Protein AF-A0A966D6R0-F1 (afdb_monomer)

Radius of gyration: 15.56 Å; Cα contacts (8 Å, |Δi|>4): 217; chains: 1; bounding box: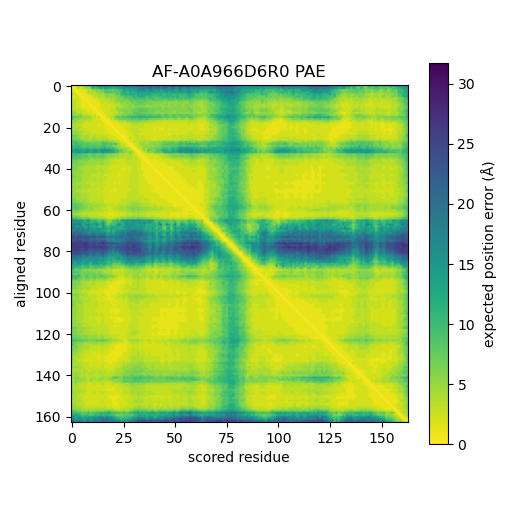 38×36×37 Å

Solvent-accessible surface area (backbone atoms only — not comparable to full-atom values): 9420 Å² total; per-residue (Å²): 134,55,74,64,63,50,51,50,38,45,63,58,22,61,80,71,24,60,28,27,38,42,39,42,32,46,58,67,46,92,78,53,81,62,89,54,51,57,60,52,53,49,51,44,53,55,52,37,48,52,55,49,50,52,48,24,66,76,66,78,42,80,31,71,56,76,96,35,52,72,71,94,64,84,88,74,65,87,76,61,82,85,51,64,70,42,40,40,59,45,76,59,83,62,32,38,31,47,56,27,36,46,86,54,66,58,70,69,58,50,52,52,47,48,53,50,39,31,60,76,70,70,54,86,76,54,68,46,76,43,71,50,35,24,60,34,70,48,72,90,48,41,88,84,37,38,20,44,71,58,44,53,55,51,51,62,49,54,58,75,68,74,114

Nearest PDB structures (foldseek):
  3uvj-assembly2_C  TM=4.196E-01  e=3.240E-02  Homo sapiens
  8ohy-assembly1_A-2  TM=4.507E-01  e=7.527E-02  Dictyostelium discoideum AX4
  6r4p-assembly1_A  TM=4.396E-01  e=1.991E-01  Bos taurus
  6lqu-assembly1_RF  TM=3.993E-01  e=3.808E-01  Saccharomyces cerevisiae S288C
  6vmi-assembly1_AH  TM=3.299E-01  e=4.476E+00  Homo sapiens

Secondary structure (DSSP, 8-state):
--HHHHHHHHHHHHHH-SEEEEEEEETTGGG---TTHHHHHHHHHHHHHHHHHHHHHHHT---B-TTSEE-S-GGG----TTSGGGEESEEETTEEEEEEETTSS-HHHHHHHHHHHHHHTT----EEEEEEEE-BS-GGGTTTS-BHHHHHHHHHHHHHT--

Sequence (163 aa):
MSYYEYNDLFLKCQKNGRYKMYTFDVVDSQNNTDPLITKKLCSIMTSLRQKIQEVEIRTDKKILCDELIYYDDLSKTTIVSNIFEKLDPIILGDAVSFTVYSGSISDELIDLLFEQTKIELNIEYSFHKESGCYETNEWVEGQTKYFRGYCFQYLTNKHKKKK

Mean predicted aligned error: 6.25 Å

Foldseek 3Di:
DDPVLLVVLQVVQQVPFFKKKKKWFFPPLVPDPPPCLLVLLLQLQVQLVVVVVVVCVVVVFFWFDPQADEDNDPPDDPDDPVNQLRYPFRDDRRMTMGMTGPPRDDPVVSVVSSVVSCVVSVPPTDIDMDMGGWHDSDPVCVSPTPHDVSRRVVRVVVVVPVD

Structure (mmCIF, N/CA/C/O backbone):
data_AF-A0A966D6R0-F1
#
_entry.id   AF-A0A966D6R0-F1
#
loop_
_atom_site.group_PDB
_atom_site.id
_atom_site.type_symbol
_atom_site.label_atom_id
_atom_site.label_alt_id
_atom_site.label_comp_id
_atom_site.label_asym_id
_atom_site.label_entity_id
_atom_site.label_seq_id
_atom_site.pdbx_PDB_ins_code
_atom_site.Cartn_x
_atom_site.Cartn_y
_atom_site.Cartn_z
_atom_site.occupancy
_atom_site.B_iso_or_equiv
_atom_site.auth_seq_id
_atom_site.auth_comp_id
_atom_site.auth_asym_id
_atom_site.auth_atom_id
_atom_site.pdbx_PDB_model_num
ATOM 1 N N . MET A 1 1 ? -17.314 -18.892 -1.290 1.00 63.69 1 MET A N 1
ATOM 2 C CA . MET A 1 1 ? -17.909 -17.561 -1.492 1.00 63.69 1 MET A CA 1
ATOM 3 C C . MET A 1 1 ? -17.922 -17.273 -2.979 1.00 63.69 1 MET A C 1
ATOM 5 O O . MET A 1 1 ? -16.922 -17.517 -3.645 1.00 63.69 1 MET A O 1
ATOM 9 N N . SER A 1 2 ? -19.063 -16.857 -3.505 1.00 75.06 2 SER A N 1
ATOM 10 C CA . SER A 1 2 ? -19.237 -16.462 -4.899 1.00 75.06 2 SER A CA 1
ATOM 11 C C . SER A 1 2 ? -18.658 -15.067 -5.160 1.00 75.06 2 SER A C 1
ATOM 13 O O . SER A 1 2 ? -18.446 -14.278 -4.240 1.00 75.06 2 SER A O 1
ATOM 15 N N . TYR A 1 3 ? -18.441 -14.739 -6.435 1.00 72.94 3 TYR A N 1
ATOM 16 C CA . TYR A 1 3 ? -17.999 -13.405 -6.854 1.00 72.94 3 TYR A CA 1
ATOM 17 C C . TYR A 1 3 ? -18.950 -12.282 -6.392 1.00 72.94 3 TYR A C 1
ATOM 19 O O . TYR A 1 3 ? -18.498 -11.195 -6.042 1.00 72.94 3 TYR A O 1
ATOM 27 N N . TYR A 1 4 ? -20.260 -12.548 -6.355 1.00 76.75 4 TYR A N 1
ATOM 28 C CA . TYR A 1 4 ? -21.273 -11.568 -5.951 1.00 76.75 4 TYR A CA 1
ATOM 29 C C . TYR A 1 4 ? -21.224 -11.261 -4.455 1.00 76.75 4 TYR A C 1
ATOM 31 O O . TYR A 1 4 ? -21.156 -10.096 -4.078 1.00 76.75 4 TYR A O 1
ATOM 39 N N . GLU A 1 5 ? -21.167 -12.298 -3.615 1.00 77.12 5 GLU A N 1
ATOM 40 C CA . GLU A 1 5 ? -21.017 -12.149 -2.158 1.00 77.12 5 GLU A CA 1
ATOM 41 C C . GLU A 1 5 ? -19.760 -11.343 -1.811 1.00 77.12 5 GLU A C 1
ATOM 43 O O . GLU A 1 5 ? -19.756 -10.505 -0.912 1.00 77.12 5 GLU A O 1
ATOM 48 N N . TYR A 1 6 ? -18.702 -11.556 -2.586 1.00 78.81 6 TYR A N 1
ATOM 49 C CA . TYR A 1 6 ? -17.438 -10.871 -2.426 1.00 78.81 6 TYR A CA 1
ATOM 50 C C . TYR A 1 6 ? -17.498 -9.381 -2.810 1.00 78.81 6 TYR A C 1
ATOM 52 O O . TYR A 1 6 ? -17.012 -8.514 -2.080 1.00 78.81 6 TYR A O 1
ATOM 60 N N . ASN A 1 7 ? -18.129 -9.066 -3.944 1.00 82.38 7 ASN A N 1
ATOM 61 C CA . ASN A 1 7 ? -18.340 -7.686 -4.373 1.00 82.38 7 ASN A CA 1
ATOM 62 C C . ASN A 1 7 ? -19.252 -6.920 -3.399 1.00 82.38 7 ASN A C 1
ATOM 64 O O . ASN A 1 7 ? -19.014 -5.746 -3.123 1.00 82.38 7 ASN A O 1
ATOM 68 N N . ASP A 1 8 ? -20.253 -7.587 -2.824 1.00 86.19 8 ASP A N 1
ATOM 69 C CA . ASP A 1 8 ? -21.112 -6.997 -1.799 1.00 86.19 8 ASP A CA 1
ATOM 70 C C . ASP A 1 8 ? -20.332 -6.649 -0.527 1.00 86.19 8 ASP A C 1
ATOM 72 O O . ASP A 1 8 ? -20.527 -5.564 0.029 1.00 86.19 8 ASP A O 1
ATOM 76 N N . LEU A 1 9 ? -19.430 -7.529 -0.076 1.00 87.12 9 LEU A N 1
ATOM 77 C CA . LEU A 1 9 ? -18.528 -7.232 1.042 1.00 87.12 9 LEU A CA 1
ATOM 78 C C . LEU A 1 9 ? -17.632 -6.030 0.724 1.00 87.12 9 LEU A C 1
ATOM 80 O O . LEU A 1 9 ? -17.533 -5.120 1.546 1.00 87.12 9 LEU A O 1
ATOM 84 N N . PHE A 1 10 ? -17.054 -5.971 -0.481 1.00 88.75 10 PHE A N 1
ATOM 85 C CA . PHE A 1 10 ? -16.256 -4.823 -0.918 1.00 88.75 10 PHE A CA 1
ATOM 86 C C . PHE A 1 10 ? -17.059 -3.516 -0.857 1.00 88.75 10 PHE A C 1
ATOM 88 O O . PHE A 1 10 ? -16.622 -2.558 -0.214 1.00 88.75 10 PHE A O 1
ATOM 95 N N . LEU A 1 11 ? -18.241 -3.476 -1.487 1.00 89.56 11 LEU A N 1
ATOM 96 C CA . LEU A 1 11 ? -19.093 -2.284 -1.566 1.00 89.56 11 LEU A CA 1
ATOM 97 C C . LEU A 1 11 ? -19.565 -1.810 -0.187 1.00 89.56 11 LEU A C 1
ATOM 99 O O . LEU A 1 11 ? -19.579 -0.607 0.078 1.00 89.56 11 LEU A O 1
ATOM 103 N N . LYS A 1 12 ? -19.929 -2.741 0.703 1.00 89.38 12 LYS A N 1
ATOM 104 C CA . LYS A 1 12 ? -20.289 -2.425 2.095 1.00 89.38 12 LYS A CA 1
ATOM 105 C C . LYS A 1 12 ? -19.093 -1.856 2.852 1.00 89.38 12 LYS A C 1
ATOM 107 O O . LYS A 1 12 ? -19.223 -0.839 3.535 1.00 89.38 12 LYS A O 1
ATOM 112 N N . CYS A 1 13 ? -17.928 -2.474 2.680 1.00 92.50 13 CYS A N 1
ATOM 113 C CA . CYS A 1 13 ? -16.709 -2.078 3.362 1.00 92.50 13 CYS A CA 1
ATOM 114 C C . CYS A 1 13 ? -16.231 -0.672 2.966 1.00 92.50 13 CYS A C 1
ATOM 116 O O . CYS A 1 13 ? -15.708 0.046 3.812 1.00 92.50 13 CYS A O 1
ATOM 118 N N . GLN A 1 14 ? -16.478 -0.208 1.736 1.00 92.75 14 GLN A N 1
ATOM 119 C CA . GLN A 1 14 ? -16.010 1.122 1.311 1.00 92.75 14 GLN A CA 1
ATOM 120 C C . GLN A 1 14 ? -16.553 2.278 2.165 1.00 92.75 14 GLN A C 1
ATOM 122 O O . GLN A 1 14 ? -15.931 3.334 2.218 1.00 92.75 14 GLN A O 1
ATOM 127 N N . LYS A 1 15 ? -17.682 2.088 2.860 1.00 87.62 15 LYS A N 1
ATOM 128 C CA . LYS A 1 15 ? -18.267 3.118 3.731 1.00 87.62 15 LYS A CA 1
ATOM 129 C C . LYS A 1 15 ? -17.688 3.123 5.147 1.00 87.62 15 LYS A C 1
ATOM 131 O O . LYS A 1 15 ? -17.524 4.192 5.716 1.00 87.62 15 LYS A O 1
ATOM 136 N N . ASN A 1 16 ? -17.405 1.943 5.705 1.00 86.00 16 ASN A N 1
ATOM 137 C CA . ASN A 1 16 ? -17.151 1.766 7.143 1.00 86.00 16 ASN A CA 1
ATOM 138 C C . ASN A 1 16 ? -15.880 0.960 7.462 1.00 86.00 16 ASN A C 1
ATOM 140 O O . ASN A 1 16 ? -15.632 0.645 8.624 1.00 86.00 16 ASN A O 1
ATOM 144 N N . GLY A 1 17 ? -15.100 0.568 6.454 1.00 89.56 17 GLY A N 1
ATOM 145 C CA . GLY A 1 17 ? -13.908 -0.248 6.650 1.00 89.56 17 GLY A CA 1
ATOM 146 C C . GLY A 1 17 ? -12.891 0.466 7.532 1.00 89.56 17 GLY A C 1
ATOM 147 O O . GLY A 1 17 ? -12.606 1.648 7.339 1.00 89.56 17 GLY A O 1
ATOM 148 N N . ARG A 1 18 ? -12.352 -0.267 8.509 1.00 92.50 18 ARG A N 1
ATOM 149 C CA . ARG A 1 18 ? -11.396 0.252 9.497 1.00 92.50 18 ARG A CA 1
ATOM 150 C C . ARG A 1 18 ? -10.064 0.639 8.860 1.00 92.50 18 ARG A C 1
ATOM 152 O O . ARG A 1 18 ? -9.413 1.585 9.303 1.00 92.50 18 ARG A O 1
ATOM 159 N N . TYR A 1 19 ? -9.668 -0.090 7.826 1.00 94.69 19 TYR A N 1
ATOM 160 C CA . TYR A 1 19 ? -8.387 0.068 7.160 1.00 94.69 19 TYR A CA 1
ATOM 161 C C . TYR A 1 19 ? -8.602 0.472 5.711 1.00 94.69 19 TYR A C 1
ATOM 163 O O . TYR A 1 19 ? -9.584 0.059 5.094 1.00 94.69 19 TYR A O 1
ATOM 171 N N . LYS A 1 20 ? -7.661 1.232 5.156 1.00 95.62 20 LYS A N 1
ATOM 172 C CA . LYS A 1 20 ? -7.595 1.546 3.730 1.00 95.62 20 LYS A CA 1
ATOM 173 C C . LYS A 1 20 ? -6.266 1.060 3.173 1.00 95.62 20 LYS A C 1
ATOM 175 O O . LYS A 1 20 ? -5.210 1.336 3.736 1.00 95.62 20 LYS A O 1
ATOM 180 N N . MET A 1 21 ? -6.338 0.310 2.084 1.00 94.94 21 MET A N 1
ATOM 181 C CA . MET A 1 21 ? -5.184 -0.180 1.345 1.00 94.94 21 MET A CA 1
ATOM 182 C C . MET A 1 21 ? -4.971 0.689 0.113 1.00 94.94 21 MET A C 1
ATOM 184 O O . MET A 1 21 ? -5.938 1.002 -0.582 1.00 94.94 21 MET A O 1
ATOM 188 N N . TYR A 1 22 ? -3.715 1.017 -0.171 1.00 96.00 22 TYR A N 1
ATOM 189 C CA . TYR A 1 22 ? -3.293 1.599 -1.443 1.00 96.00 22 TYR A CA 1
ATOM 190 C C . TYR A 1 22 ? -2.469 0.573 -2.202 1.00 96.00 22 TYR A C 1
ATOM 192 O O . TYR A 1 22 ? -1.537 0.007 -1.633 1.00 96.00 22 TYR A O 1
ATOM 200 N N . THR A 1 23 ? -2.809 0.334 -3.465 1.00 94.94 23 THR A N 1
ATOM 201 C CA . THR A 1 23 ? -2.101 -0.591 -4.350 1.00 94.94 23 THR A CA 1
ATOM 202 C C . THR A 1 23 ? -1.449 0.165 -5.495 1.00 94.94 23 THR A C 1
ATOM 204 O O . THR A 1 23 ? -2.085 1.012 -6.124 1.00 94.94 23 THR A O 1
ATOM 207 N N . PHE A 1 24 ? -0.205 -0.197 -5.793 1.00 94.62 24 PHE A N 1
ATOM 208 C CA . PHE A 1 24 ? 0.561 0.298 -6.928 1.00 94.62 24 PHE A CA 1
ATOM 209 C C . PHE A 1 24 ? 1.025 -0.903 -7.741 1.00 94.62 24 PHE A C 1
ATOM 211 O O . PHE A 1 24 ? 1.799 -1.721 -7.248 1.00 94.62 24 PHE A O 1
ATOM 218 N N . ASP A 1 25 ? 0.531 -1.012 -8.967 1.00 92.69 25 ASP A N 1
ATOM 219 C CA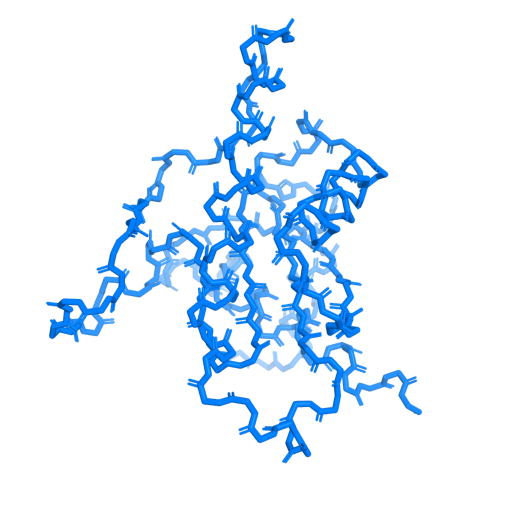 . ASP A 1 25 ? 0.844 -2.101 -9.893 1.00 92.69 25 ASP A CA 1
ATOM 220 C C . ASP A 1 25 ? 1.620 -1.539 -11.086 1.00 92.69 25 ASP A C 1
ATOM 222 O O . ASP A 1 25 ? 1.201 -0.539 -11.677 1.00 92.69 25 ASP A O 1
ATOM 226 N N . VAL A 1 26 ? 2.776 -2.116 -11.414 1.00 92.50 26 VAL A N 1
ATOM 227 C CA . VAL A 1 26 ? 3.622 -1.600 -12.499 1.00 92.50 26 VAL A CA 1
ATOM 228 C C . VAL A 1 26 ? 2.929 -1.812 -13.844 1.00 92.50 26 VAL A C 1
ATOM 230 O O . VAL A 1 26 ? 2.571 -2.925 -14.225 1.00 92.50 26 VAL A O 1
ATOM 233 N N . VAL A 1 27 ? 2.771 -0.727 -14.602 1.00 90.94 27 VAL A N 1
ATOM 234 C CA . VAL A 1 27 ? 2.189 -0.775 -15.949 1.00 90.94 27 VAL A CA 1
ATOM 235 C C . VAL A 1 27 ? 3.118 -1.556 -16.877 1.00 90.94 27 VAL A C 1
ATOM 237 O O . VAL A 1 27 ? 4.327 -1.331 -16.884 1.00 90.94 27 VAL A O 1
ATOM 240 N N . ASP A 1 28 ? 2.539 -2.461 -17.671 1.00 85.25 28 ASP A N 1
ATOM 241 C CA . ASP A 1 28 ? 3.240 -3.290 -18.662 1.00 85.25 28 ASP A CA 1
ATOM 242 C C . ASP A 1 28 ? 4.445 -4.070 -18.100 1.00 85.25 28 ASP A C 1
ATOM 244 O O . ASP A 1 28 ? 5.411 -4.363 -18.805 1.00 85.25 28 ASP A O 1
ATOM 248 N N . SER A 1 29 ? 4.356 -4.473 -16.832 1.00 82.62 29 SER A N 1
ATOM 249 C CA . SER A 1 29 ? 5.354 -5.277 -16.117 1.00 82.62 29 SER A CA 1
ATOM 250 C C . SER A 1 29 ? 5.813 -6.540 -16.856 1.00 82.62 29 SER A C 1
ATOM 252 O O . SER A 1 29 ? 6.979 -6.905 -16.770 1.00 82.62 29 SER A O 1
ATOM 254 N N . GLN A 1 30 ? 4.934 -7.186 -17.630 1.00 80.38 30 GLN A N 1
ATOM 255 C CA . GLN A 1 30 ? 5.262 -8.377 -18.429 1.00 80.38 30 GLN A CA 1
ATOM 256 C C . GLN A 1 30 ? 6.328 -8.103 -19.499 1.00 80.38 30 GLN A C 1
ATOM 258 O O . GLN A 1 30 ? 7.047 -9.016 -19.894 1.00 80.38 30 GLN A O 1
ATOM 263 N N . ASN A 1 31 ? 6.429 -6.852 -19.958 1.00 80.06 31 ASN A N 1
ATOM 264 C CA . ASN A 1 31 ? 7.432 -6.397 -20.919 1.00 80.06 31 ASN A CA 1
ATOM 265 C C . ASN A 1 31 ? 8.628 -5.723 -20.230 1.00 80.06 31 ASN A C 1
ATOM 267 O O . ASN A 1 31 ? 9.581 -5.321 -20.898 1.00 80.06 31 ASN A O 1
ATOM 271 N N . ASN A 1 32 ? 8.584 -5.573 -18.905 1.00 76.25 32 ASN A N 1
ATOM 272 C CA . ASN A 1 32 ? 9.640 -4.950 -18.128 1.00 76.25 32 ASN A CA 1
ATOM 273 C C . ASN A 1 32 ? 10.712 -5.994 -17.794 1.00 76.25 32 ASN A C 1
ATOM 275 O O . ASN A 1 32 ? 10.478 -6.937 -17.042 1.00 76.25 32 ASN A O 1
ATOM 279 N N . THR A 1 33 ? 11.904 -5.823 -18.359 1.00 78.94 33 THR A N 1
ATOM 280 C CA . THR A 1 33 ? 13.037 -6.734 -18.152 1.00 78.94 33 THR A CA 1
ATOM 281 C C . THR A 1 33 ? 13.931 -6.326 -16.982 1.00 78.94 33 THR A C 1
ATOM 283 O O . THR A 1 33 ? 15.021 -6.877 -16.850 1.00 78.94 33 THR A O 1
ATOM 286 N N . ASP A 1 34 ? 13.541 -5.338 -16.170 1.00 85.44 34 ASP A N 1
ATOM 287 C CA . ASP A 1 34 ? 14.374 -4.856 -15.069 1.00 85.44 34 ASP A CA 1
ATOM 288 C C . ASP A 1 34 ? 14.460 -5.902 -13.940 1.00 85.44 34 ASP A C 1
ATOM 290 O O . ASP A 1 34 ? 13.486 -6.110 -13.208 1.00 85.44 34 ASP A O 1
ATOM 294 N N . PRO A 1 35 ? 15.630 -6.539 -13.729 1.00 84.44 35 PRO A N 1
ATOM 295 C CA . PRO A 1 35 ? 15.784 -7.571 -12.706 1.00 84.44 35 PRO A CA 1
ATOM 296 C C . PRO A 1 35 ? 15.705 -7.008 -11.280 1.00 84.44 35 PRO A C 1
ATOM 298 O O . PRO A 1 35 ? 15.642 -7.768 -10.315 1.00 84.44 35 PRO A O 1
ATOM 301 N N . LEU A 1 36 ? 15.732 -5.681 -11.125 1.00 87.12 36 LEU A N 1
ATOM 302 C CA . LEU A 1 36 ? 15.670 -4.991 -9.844 1.00 87.12 36 LEU A CA 1
ATOM 303 C C . LEU A 1 36 ? 14.271 -4.465 -9.518 1.00 87.12 36 LEU A C 1
ATOM 305 O O . LEU A 1 36 ? 14.134 -3.773 -8.508 1.00 87.12 36 LEU A O 1
ATOM 309 N N . ILE A 1 37 ? 13.244 -4.790 -10.313 1.00 86.62 37 ILE A N 1
ATOM 310 C CA . ILE A 1 37 ? 11.876 -4.290 -10.114 1.00 86.62 37 ILE A CA 1
ATOM 311 C C . ILE A 1 37 ? 11.394 -4.501 -8.674 1.00 86.62 37 ILE A C 1
ATOM 313 O O . ILE A 1 37 ? 11.069 -3.531 -7.996 1.00 86.62 37 ILE A O 1
ATOM 317 N N . THR A 1 38 ? 11.485 -5.722 -8.141 1.00 83.94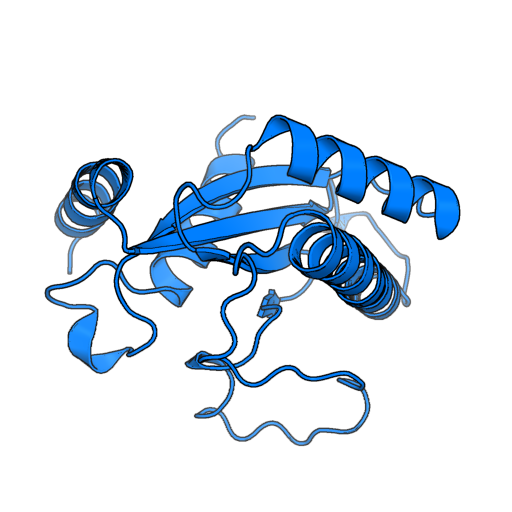 38 THR A N 1
ATOM 318 C CA . THR A 1 38 ? 11.077 -6.035 -6.763 1.00 83.94 38 THR A CA 1
ATOM 319 C C . THR A 1 38 ? 11.846 -5.198 -5.746 1.00 83.94 38 THR A C 1
ATOM 321 O O . THR A 1 38 ? 11.257 -4.635 -4.831 1.00 83.94 38 THR A O 1
ATOM 324 N N . LYS A 1 39 ? 13.166 -5.051 -5.923 1.00 84.75 39 LYS A N 1
ATOM 325 C CA . LYS A 1 39 ? 14.008 -4.259 -5.016 1.00 84.75 39 LYS A CA 1
ATOM 326 C C . LYS A 1 39 ? 13.626 -2.777 -5.041 1.00 84.75 39 LYS A C 1
ATOM 328 O O . LYS A 1 39 ? 13.540 -2.160 -3.985 1.00 84.75 39 LYS A O 1
ATOM 333 N N . LYS A 1 40 ? 13.375 -2.216 -6.226 1.00 89.62 40 LYS A N 1
ATOM 334 C CA . LYS A 1 40 ? 12.924 -0.828 -6.402 1.00 89.62 40 LYS A CA 1
ATOM 335 C C . LYS A 1 40 ? 11.551 -0.605 -5.773 1.00 89.62 40 LYS A C 1
ATOM 337 O O . LYS A 1 40 ? 11.358 0.395 -5.090 1.00 89.62 40 LYS A O 1
ATOM 342 N N . LEU A 1 41 ? 10.633 -1.555 -5.937 1.00 89.69 41 LEU A N 1
ATOM 343 C CA . LEU A 1 41 ? 9.323 -1.533 -5.292 1.00 89.69 41 LEU A CA 1
ATOM 344 C C . LEU A 1 41 ? 9.438 -1.554 -3.760 1.00 89.69 41 LEU A C 1
ATOM 346 O O . LEU A 1 41 ? 8.786 -0.747 -3.097 1.00 89.69 41 LEU A O 1
ATOM 350 N N . CYS A 1 42 ? 10.322 -2.388 -3.196 1.00 86.38 42 CYS A N 1
ATOM 351 C CA . CYS A 1 42 ? 10.635 -2.348 -1.764 1.00 86.38 42 CYS A CA 1
ATOM 352 C C . CYS A 1 42 ? 11.133 -0.960 -1.343 1.00 86.38 42 CYS A C 1
ATOM 354 O O . CYS A 1 42 ? 10.621 -0.395 -0.383 1.00 86.38 42 CYS A O 1
ATOM 356 N N . SER A 1 43 ? 12.086 -0.381 -2.084 1.00 89.12 43 SER A N 1
ATOM 357 C CA . SER A 1 43 ? 12.633 0.946 -1.777 1.00 89.12 43 SER A CA 1
ATOM 358 C C . SER A 1 43 ? 11.571 2.048 -1.803 1.00 89.12 43 SER A C 1
ATOM 360 O O . SER A 1 43 ? 11.574 2.897 -0.909 1.00 89.12 43 SER A O 1
ATOM 362 N N . ILE A 1 44 ? 10.637 2.018 -2.765 1.00 92.69 44 ILE A N 1
ATOM 363 C CA . ILE A 1 44 ? 9.490 2.940 -2.778 1.00 92.69 44 ILE A CA 1
ATOM 364 C C . ILE A 1 44 ? 8.676 2.771 -1.501 1.00 92.69 44 ILE A C 1
ATOM 366 O O . ILE A 1 44 ? 8.387 3.760 -0.836 1.00 92.69 44 ILE A O 1
ATOM 370 N N . MET A 1 45 ? 8.304 1.541 -1.140 1.00 91.62 45 MET A N 1
ATOM 371 C CA . MET A 1 45 ? 7.455 1.306 0.030 1.00 91.62 45 MET A CA 1
ATOM 372 C C . MET A 1 45 ? 8.129 1.736 1.336 1.00 91.62 45 MET A C 1
ATOM 374 O O . MET A 1 45 ? 7.484 2.382 2.160 1.00 91.62 45 MET A O 1
ATOM 378 N N . THR A 1 46 ? 9.420 1.449 1.510 1.00 88.69 46 THR A N 1
ATOM 379 C CA . THR A 1 46 ? 10.194 1.902 2.674 1.00 88.69 46 THR A CA 1
ATOM 380 C C . THR A 1 46 ? 10.225 3.430 2.760 1.00 88.69 46 THR A C 1
ATOM 382 O O . THR A 1 46 ? 9.866 3.994 3.793 1.00 88.69 46 THR A O 1
ATOM 385 N N . SER A 1 47 ? 10.586 4.116 1.669 1.00 92.81 47 SER A N 1
ATOM 386 C CA . SER A 1 47 ? 10.666 5.585 1.638 1.00 92.81 47 SER A CA 1
ATOM 387 C C . SER A 1 47 ? 9.297 6.247 1.832 1.00 92.81 47 SER A C 1
ATOM 389 O O . SER A 1 47 ? 9.162 7.187 2.615 1.00 92.81 47 SER A O 1
ATOM 391 N N . LEU A 1 48 ? 8.254 5.730 1.180 1.00 94.94 48 LEU A N 1
ATOM 392 C CA . LEU A 1 48 ? 6.896 6.246 1.317 1.00 94.94 48 LEU A CA 1
ATOM 393 C C . LEU A 1 48 ? 6.392 6.117 2.757 1.00 94.94 48 LEU A C 1
ATOM 395 O O . LEU A 1 48 ? 5.829 7.067 3.297 1.00 94.94 48 LEU A O 1
ATOM 399 N N . ARG A 1 49 ? 6.624 4.969 3.407 1.00 92.50 49 ARG A N 1
ATOM 400 C CA . ARG A 1 49 ? 6.261 4.791 4.819 1.00 92.50 49 ARG A CA 1
ATOM 401 C C . ARG A 1 49 ? 6.988 5.779 5.719 1.00 92.50 49 ARG A C 1
ATOM 403 O O . ARG A 1 49 ? 6.333 6.360 6.575 1.00 92.50 49 ARG A O 1
ATOM 410 N N . GLN A 1 50 ? 8.284 6.010 5.511 1.00 92.31 50 GLN A N 1
ATOM 411 C CA . GLN A 1 50 ? 9.036 7.013 6.277 1.00 92.31 50 GLN A CA 1
ATOM 412 C C . GLN A 1 50 ? 8.415 8.406 6.129 1.00 92.31 50 GLN A C 1
ATOM 414 O 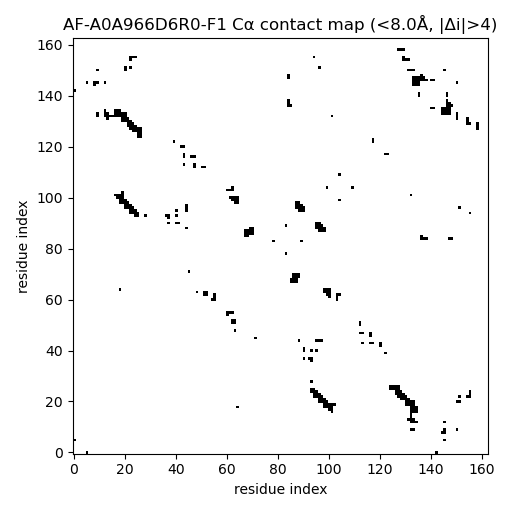O . GLN A 1 50 ? 8.148 9.069 7.129 1.00 92.31 50 GLN A O 1
ATOM 419 N N . LYS A 1 51 ? 8.074 8.819 4.902 1.00 96.31 51 LYS A N 1
ATOM 420 C CA . LYS A 1 51 ? 7.378 10.093 4.669 1.00 96.31 51 LYS A CA 1
ATOM 421 C C . LYS A 1 51 ? 6.020 10.153 5.373 1.00 96.31 51 LYS A C 1
ATOM 423 O O . LYS A 1 51 ? 5.671 11.184 5.938 1.00 96.31 51 LYS A O 1
ATOM 428 N N . ILE A 1 52 ? 5.254 9.062 5.379 1.00 96.12 52 ILE A N 1
ATOM 429 C CA . ILE A 1 52 ? 3.979 9.004 6.110 1.00 96.12 52 ILE A CA 1
ATOM 430 C C . ILE A 1 52 ? 4.214 9.087 7.625 1.00 96.12 52 ILE A C 1
ATOM 432 O O . ILE A 1 52 ? 3.483 9.810 8.293 1.00 96.12 52 ILE A O 1
ATOM 436 N N . GLN A 1 53 ? 5.240 8.428 8.170 1.00 94.38 53 GLN A N 1
ATOM 437 C CA . GLN A 1 53 ? 5.613 8.545 9.588 1.00 94.38 53 GLN A CA 1
ATOM 438 C C . GLN A 1 53 ? 5.987 9.983 9.958 1.00 94.38 53 GLN A C 1
ATOM 440 O O . GLN A 1 53 ? 5.598 10.471 11.015 1.00 94.38 53 GLN A O 1
ATOM 445 N N . GLU A 1 54 ? 6.686 10.707 9.082 1.00 96.44 54 GLU A N 1
ATOM 446 C CA . GLU A 1 54 ? 6.933 12.136 9.292 1.00 96.44 54 GLU A CA 1
ATOM 447 C C . GLU A 1 54 ? 5.626 12.938 9.360 1.00 96.44 54 GLU A C 1
ATOM 449 O O . GLU A 1 54 ? 5.510 13.855 10.175 1.00 96.44 54 GLU A O 1
ATOM 454 N N . VAL A 1 55 ? 4.630 12.597 8.534 1.00 97.06 55 VAL A N 1
ATOM 455 C CA . VAL A 1 55 ? 3.293 13.203 8.610 1.00 97.06 55 VAL A CA 1
ATOM 456 C C . VAL A 1 55 ? 2.598 12.831 9.921 1.00 97.06 55 VAL A C 1
ATOM 458 O O . VAL A 1 55 ? 2.030 13.723 10.552 1.00 97.06 55 VAL A O 1
ATOM 461 N N . GLU A 1 56 ? 2.675 11.573 10.373 1.00 96.81 56 GLU A N 1
ATOM 462 C CA . GLU A 1 56 ? 2.136 11.148 11.677 1.00 96.81 56 GLU A CA 1
ATOM 463 C C . GLU A 1 56 ? 2.710 12.008 12.809 1.00 96.81 56 GLU A C 1
ATOM 465 O O . GLU A 1 56 ? 1.955 12.578 13.594 1.00 96.81 56 GLU A O 1
ATOM 470 N N . ILE A 1 57 ? 4.038 12.177 12.835 1.00 96.12 57 ILE A N 1
ATOM 471 C CA . ILE A 1 57 ? 4.753 12.967 13.846 1.00 96.12 57 ILE A CA 1
ATOM 472 C C . ILE A 1 57 ? 4.343 14.442 13.790 1.00 96.12 57 ILE A C 1
ATOM 474 O O . ILE A 1 57 ? 4.076 15.052 14.822 1.00 96.12 57 ILE A O 1
ATOM 478 N N . ARG A 1 58 ? 4.284 15.041 12.593 1.00 97.06 58 ARG A N 1
ATOM 479 C CA . ARG A 1 58 ? 3.948 16.469 12.429 1.00 97.06 58 ARG A CA 1
ATOM 480 C C . ARG A 1 58 ? 2.495 16.784 12.765 1.00 97.06 58 ARG A C 1
ATOM 482 O O . ARG A 1 58 ? 2.198 17.915 13.137 1.00 97.06 58 ARG A O 1
ATOM 489 N N . THR A 1 59 ? 1.595 15.826 12.567 1.00 95.31 59 THR A N 1
ATOM 490 C CA . THR A 1 59 ? 0.150 16.028 12.746 1.00 95.31 59 THR A CA 1
ATOM 491 C C . THR A 1 59 ? -0.388 15.473 14.059 1.00 95.31 59 THR A C 1
ATOM 493 O O . THR A 1 59 ? -1.556 15.721 14.353 1.00 95.31 59 THR A O 1
ATOM 496 N N . ASP A 1 60 ? 0.437 14.753 14.826 1.00 95.00 60 ASP A N 1
ATOM 497 C CA . ASP A 1 60 ? 0.040 13.989 16.016 1.00 95.00 60 ASP A CA 1
ATOM 498 C C . ASP A 1 60 ? -1.164 13.067 15.739 1.00 95.00 60 ASP A C 1
ATOM 500 O O . ASP A 1 60 ? -2.110 12.942 16.516 1.00 95.00 60 ASP A O 1
ATOM 504 N N . LYS A 1 61 ? -1.169 12.452 14.550 1.00 94.94 61 LYS A N 1
ATOM 505 C CA . LYS A 1 61 ? -2.225 11.541 14.099 1.00 94.94 61 LYS A CA 1
ATOM 506 C C . LYS A 1 61 ? -1.623 10.212 13.707 1.00 94.94 61 LYS A C 1
ATOM 508 O O . LYS A 1 61 ? -0.701 10.157 12.900 1.00 94.94 61 LYS A O 1
ATOM 513 N N . LYS A 1 62 ? -2.211 9.127 14.207 1.00 95.25 62 LYS A N 1
ATOM 514 C CA . LYS A 1 62 ? -1.860 7.782 13.758 1.00 95.25 62 LYS A CA 1
ATOM 515 C C . LYS A 1 62 ? -2.460 7.512 12.374 1.00 95.25 62 LYS A C 1
ATOM 517 O O . LYS A 1 62 ? -3.669 7.630 12.188 1.00 95.25 62 LYS A O 1
ATOM 522 N N . ILE A 1 63 ? -1.611 7.147 11.417 1.00 95.69 63 ILE A N 1
ATOM 523 C CA . ILE A 1 63 ? -1.930 6.900 10.007 1.00 95.69 63 ILE A CA 1
ATOM 524 C C . ILE A 1 63 ? -1.593 5.460 9.623 1.00 95.69 63 ILE A C 1
ATOM 526 O O . ILE A 1 63 ? -2.468 4.741 9.149 1.00 95.69 63 ILE A O 1
ATOM 530 N N . LEU A 1 64 ? -0.349 5.023 9.820 1.00 92.12 64 LEU A N 1
ATOM 531 C CA . LEU A 1 64 ? 0.089 3.676 9.464 1.00 92.12 64 LEU A CA 1
ATOM 532 C C . LEU A 1 64 ? -0.509 2.644 10.419 1.00 92.12 64 LEU A C 1
ATOM 534 O O . LEU A 1 64 ? -0.643 2.871 11.621 1.00 92.12 64 LEU A O 1
ATOM 538 N N . CYS A 1 65 ? -0.859 1.481 9.877 1.00 87.50 65 CYS A N 1
ATOM 539 C CA . CYS A 1 65 ? -1.331 0.366 10.684 1.00 87.50 65 CYS A CA 1
ATOM 540 C C . CYS A 1 65 ? -0.135 -0.435 11.226 1.00 87.50 65 CYS A C 1
ATOM 542 O O . CYS A 1 65 ? 0.495 -1.189 10.488 1.00 87.50 65 CYS A O 1
ATOM 544 N N . ASP A 1 66 ? 0.164 -0.279 12.519 1.00 71.50 66 ASP A N 1
ATOM 545 C CA . ASP A 1 66 ? 1.261 -0.997 13.197 1.00 71.50 66 ASP A CA 1
ATOM 546 C C . ASP A 1 66 ? 0.861 -2.412 13.659 1.00 71.50 66 ASP A C 1
ATOM 548 O O . ASP A 1 66 ? 1.689 -3.156 14.172 1.00 71.50 66 ASP A O 1
ATOM 552 N N . GLU A 1 67 ? -0.406 -2.812 13.477 1.00 67.38 67 GLU A N 1
ATOM 553 C CA . GLU A 1 67 ? -0.882 -4.176 13.779 1.00 67.38 67 GLU A CA 1
ATOM 554 C C . GLU A 1 67 ? -0.285 -5.232 12.821 1.00 67.38 67 GLU A C 1
ATOM 556 O O . GLU A 1 67 ? -0.515 -6.432 12.982 1.00 67.38 67 GLU A O 1
ATOM 561 N N . LEU A 1 68 ? 0.471 -4.788 11.813 1.00 64.00 68 LEU A N 1
ATOM 562 C CA . LEU A 1 68 ? 1.109 -5.604 10.790 1.00 64.00 68 LEU A CA 1
ATOM 563 C C . LEU A 1 68 ? 2.626 -5.664 11.014 1.00 64.00 68 LEU A C 1
ATOM 565 O O . LEU A 1 68 ? 3.254 -4.713 11.477 1.00 64.00 68 LEU A O 1
ATOM 569 N N . ILE A 1 69 ? 3.228 -6.796 10.658 1.00 63.31 69 ILE A N 1
ATOM 570 C CA . ILE A 1 69 ? 4.671 -7.008 10.756 1.00 63.31 69 ILE A CA 1
ATOM 571 C C . ILE A 1 69 ? 5.336 -6.256 9.600 1.00 63.31 69 ILE A C 1
ATOM 573 O O . ILE A 1 69 ? 5.226 -6.661 8.441 1.00 63.31 69 ILE A O 1
ATOM 577 N N . TYR A 1 70 ? 6.032 -5.164 9.922 1.00 63.03 70 TYR A N 1
ATOM 578 C CA . TYR A 1 70 ? 6.858 -4.440 8.959 1.00 63.03 70 TYR A CA 1
ATOM 579 C C . TYR A 1 70 ? 8.164 -5.193 8.695 1.00 63.03 70 TYR A C 1
ATOM 581 O O . TYR A 1 70 ? 8.836 -5.625 9.635 1.00 63.03 70 TYR A O 1
ATOM 589 N N . TYR A 1 71 ? 8.529 -5.345 7.421 1.00 62.78 71 TYR A N 1
ATOM 590 C CA . TYR A 1 71 ? 9.730 -6.075 7.020 1.00 62.78 71 TYR A CA 1
ATOM 591 C C . TYR A 1 71 ? 10.631 -5.223 6.125 1.00 62.78 71 TYR A C 1
ATOM 593 O O . TYR A 1 71 ? 10.260 -4.874 5.008 1.00 62.78 71 TYR A O 1
ATOM 601 N N . ASP A 1 72 ? 11.822 -4.905 6.635 1.00 53.34 72 ASP A N 1
ATOM 602 C CA . ASP A 1 72 ? 12.751 -3.941 6.028 1.00 53.34 72 ASP A CA 1
ATOM 603 C C . ASP A 1 72 ? 13.742 -4.588 5.033 1.00 53.34 72 ASP A C 1
ATOM 605 O O . ASP A 1 72 ? 14.314 -3.906 4.189 1.00 53.34 72 ASP A O 1
ATOM 609 N N . ASP A 1 73 ? 13.934 -5.917 5.083 1.00 54.31 73 ASP A N 1
ATOM 610 C CA . ASP A 1 73 ? 14.901 -6.639 4.234 1.00 54.31 73 ASP A CA 1
ATOM 611 C C . ASP A 1 73 ? 14.362 -7.989 3.728 1.00 54.31 73 ASP A C 1
ATOM 613 O O . ASP A 1 73 ? 14.753 -9.059 4.193 1.00 54.31 73 ASP A O 1
ATOM 617 N N . LEU A 1 74 ? 13.474 -7.940 2.729 1.00 54.62 74 LEU A N 1
ATOM 618 C CA . LEU A 1 74 ? 12.840 -9.106 2.085 1.00 54.62 74 LEU A CA 1
ATOM 619 C C . LEU A 1 74 ? 13.818 -10.059 1.364 1.00 54.62 74 LEU A C 1
ATOM 621 O O . LEU A 1 74 ? 13.399 -11.102 0.869 1.00 54.62 74 LEU A O 1
ATOM 625 N N . SER A 1 75 ? 15.114 -9.732 1.291 1.00 48.34 75 SER A N 1
ATOM 626 C CA . SER A 1 75 ? 16.116 -10.548 0.591 1.00 48.34 75 SER A CA 1
ATOM 627 C C . SER A 1 75 ? 16.621 -11.755 1.395 1.00 48.34 75 SER A C 1
ATOM 629 O O . SER A 1 75 ? 17.299 -12.619 0.840 1.00 48.34 75 SER A O 1
ATOM 631 N N . LYS A 1 76 ? 16.296 -11.839 2.694 1.00 44.09 76 LYS A N 1
ATOM 632 C CA . LYS A 1 76 ? 16.877 -12.822 3.629 1.00 44.09 76 LYS A CA 1
ATOM 633 C C . LYS A 1 76 ? 15.940 -13.935 4.098 1.00 44.09 76 LYS A C 1
ATOM 635 O O . LYS A 1 76 ? 16.333 -14.719 4.961 1.00 44.09 76 LYS A O 1
ATOM 640 N N . THR A 1 77 ? 14.719 -14.037 3.583 1.00 46.69 77 THR A N 1
ATOM 641 C CA . THR A 1 77 ? 13.695 -14.853 4.249 1.00 46.69 77 THR A CA 1
ATOM 642 C C . THR A 1 77 ? 13.320 -16.116 3.478 1.00 46.69 77 THR A C 1
ATOM 644 O O . THR A 1 77 ? 12.756 -16.068 2.389 1.00 46.69 77 THR A O 1
ATOM 647 N N . THR A 1 78 ? 13.538 -17.269 4.111 1.00 44.06 78 THR A N 1
ATOM 648 C CA . THR A 1 78 ? 12.775 -18.497 3.860 1.00 44.06 78 THR A CA 1
ATOM 649 C C . THR A 1 78 ? 11.380 -18.279 4.447 1.00 44.06 78 THR A C 1
ATOM 651 O O . THR A 1 78 ? 11.185 -18.393 5.657 1.00 44.06 78 THR A O 1
ATOM 654 N N . ILE A 1 79 ? 10.426 -17.845 3.624 1.00 48.09 79 ILE A N 1
ATOM 655 C CA . ILE A 1 79 ? 9.118 -17.401 4.114 1.00 48.09 79 ILE A CA 1
ATOM 656 C C . ILE A 1 79 ? 8.255 -18.617 4.468 1.00 48.09 79 ILE A C 1
ATOM 658 O O . ILE A 1 79 ? 7.868 -19.402 3.605 1.00 48.09 79 ILE A O 1
ATOM 662 N N . VAL A 1 80 ? 7.939 -18.763 5.755 1.00 43.09 80 VAL A N 1
ATOM 663 C CA . VAL A 1 80 ? 6.912 -19.692 6.238 1.00 43.09 80 VAL A CA 1
ATOM 664 C C . VAL A 1 80 ? 5.553 -19.127 5.813 1.00 43.09 80 VAL A C 1
ATOM 666 O O . VAL A 1 80 ? 5.229 -17.984 6.137 1.00 43.09 80 VAL A O 1
ATOM 669 N N . SER A 1 81 ? 4.761 -19.915 5.083 1.00 45.88 81 SER A N 1
ATOM 670 C CA . SER A 1 81 ? 3.512 -19.515 4.406 1.00 45.88 81 SER A CA 1
ATOM 671 C C . SER A 1 81 ? 2.494 -18.754 5.267 1.00 45.88 81 SER A C 1
ATOM 673 O O . SER A 1 81 ? 1.680 -18.013 4.729 1.00 45.88 81 SER A O 1
ATOM 675 N N . ASN A 1 82 ? 2.552 -18.889 6.594 1.00 44.47 82 ASN A N 1
ATOM 676 C CA . ASN A 1 82 ? 1.582 -18.301 7.522 1.00 44.47 82 ASN A CA 1
ATOM 677 C C . ASN A 1 82 ? 1.872 -16.835 7.898 1.00 44.47 82 ASN A C 1
ATOM 679 O O . ASN A 1 82 ? 1.074 -16.223 8.602 1.00 44.47 82 ASN A O 1
ATOM 683 N N . ILE A 1 83 ? 3.007 -16.262 7.476 1.00 53.94 83 ILE A N 1
ATOM 684 C CA . ILE A 1 83 ? 3.396 -14.888 7.850 1.00 53.94 83 ILE A CA 1
ATOM 685 C C . ILE A 1 83 ? 2.912 -13.861 6.812 1.00 53.94 83 ILE A C 1
ATOM 687 O O . ILE A 1 83 ? 2.656 -12.712 7.167 1.00 53.94 83 ILE A O 1
ATOM 691 N N . PHE A 1 84 ? 2.703 -14.268 5.553 1.00 54.12 84 PHE A N 1
ATOM 692 C CA . PHE A 1 84 ? 2.331 -13.365 4.454 1.00 54.12 84 PHE A CA 1
ATOM 693 C C . PHE A 1 84 ? 1.056 -12.553 4.709 1.00 54.12 84 PHE A C 1
ATOM 695 O O . PHE A 1 84 ? 0.970 -11.407 4.279 1.00 54.12 84 PHE A O 1
ATOM 702 N N . GLU A 1 85 ? 0.088 -13.109 5.440 1.00 55.78 85 GLU A N 1
ATOM 703 C CA . GLU A 1 85 ? -1.182 -12.431 5.738 1.00 55.78 85 GLU A CA 1
ATOM 704 C C . GLU A 1 85 ? -0.984 -11.167 6.595 1.00 55.78 85 GLU A C 1
ATOM 706 O O . GLU A 1 85 ? -1.742 -10.198 6.475 1.00 55.78 85 GLU A O 1
ATOM 711 N N . LYS A 1 86 ? 0.083 -11.143 7.408 1.00 64.56 86 LYS A N 1
ATOM 712 C CA . LYS A 1 86 ? 0.382 -10.080 8.377 1.00 64.56 86 LYS A CA 1
ATOM 713 C C . LYS A 1 86 ? 1.534 -9.166 7.963 1.00 64.56 86 LYS A C 1
ATOM 715 O O . LYS A 1 86 ? 1.822 -8.228 8.697 1.00 64.56 86 LYS A O 1
ATOM 720 N N . LEU A 1 87 ? 2.184 -9.401 6.820 1.00 71.94 87 LEU A N 1
ATOM 721 C CA . LEU A 1 87 ? 3.286 -8.553 6.351 1.00 71.94 87 LEU A CA 1
ATOM 722 C C . LEU A 1 87 ? 2.765 -7.271 5.708 1.00 71.94 87 LEU A C 1
ATOM 724 O O . LEU A 1 87 ? 1.875 -7.328 4.862 1.00 71.94 87 LEU A O 1
ATOM 728 N N . ASP A 1 88 ? 3.325 -6.124 6.078 1.00 77.44 88 ASP A N 1
ATOM 729 C CA . ASP A 1 88 ? 3.109 -4.848 5.391 1.00 77.44 88 ASP A CA 1
ATOM 730 C C . ASP A 1 88 ? 4.469 -4.219 5.057 1.00 77.44 88 ASP A C 1
ATOM 732 O O . ASP A 1 88 ? 5.310 -4.111 5.950 1.00 77.44 88 ASP A O 1
ATOM 736 N N . PRO A 1 89 ? 4.731 -3.803 3.809 1.00 84.00 89 PRO A N 1
ATOM 737 C CA . PRO A 1 89 ? 3.851 -3.855 2.637 1.00 84.00 89 PRO A CA 1
ATOM 738 C C . PRO A 1 89 ? 3.575 -5.284 2.127 1.00 84.00 89 PRO A C 1
ATOM 740 O O . PRO A 1 89 ? 4.359 -6.203 2.361 1.00 84.00 89 PRO A O 1
ATOM 743 N N . ILE A 1 90 ? 2.478 -5.467 1.381 1.00 86.38 90 ILE A N 1
ATOM 744 C CA . ILE A 1 90 ? 2.316 -6.651 0.514 1.00 86.38 90 ILE A CA 1
ATOM 745 C C . ILE A 1 90 ? 3.121 -6.391 -0.751 1.00 86.38 90 ILE A C 1
ATOM 747 O O . ILE A 1 90 ? 2.938 -5.352 -1.380 1.00 86.38 90 ILE A O 1
ATOM 751 N N . ILE A 1 91 ? 3.978 -7.335 -1.132 1.00 82.94 91 ILE A N 1
ATOM 752 C CA . ILE A 1 91 ? 4.701 -7.314 -2.405 1.00 82.94 91 ILE A CA 1
ATOM 753 C C . ILE A 1 91 ? 4.435 -8.639 -3.106 1.00 82.94 91 ILE A C 1
ATOM 755 O O . ILE A 1 91 ? 4.791 -9.699 -2.590 1.00 82.94 91 ILE A O 1
ATOM 759 N N . LEU A 1 92 ? 3.788 -8.581 -4.268 1.00 82.44 92 LEU A N 1
ATOM 760 C CA . LEU A 1 92 ? 3.472 -9.755 -5.069 1.00 82.44 92 LEU A CA 1
ATOM 761 C C . LEU A 1 92 ? 3.810 -9.480 -6.532 1.00 82.44 92 LEU A C 1
ATOM 763 O O . LEU A 1 92 ? 3.041 -8.844 -7.247 1.00 82.44 92 LEU A O 1
ATOM 767 N N . GLY A 1 93 ? 4.971 -9.979 -6.961 1.00 82.31 93 GLY A N 1
ATOM 768 C CA . GLY A 1 93 ? 5.486 -9.767 -8.311 1.00 82.31 93 GLY A CA 1
ATOM 769 C C . GLY A 1 93 ? 5.783 -8.293 -8.580 1.00 82.31 93 GLY A C 1
ATOM 770 O O . GLY A 1 93 ? 6.728 -7.729 -8.035 1.00 82.31 93 GLY A O 1
ATOM 771 N N . ASP A 1 94 ? 4.965 -7.708 -9.439 1.00 85.56 94 ASP A N 1
ATOM 772 C CA . ASP A 1 94 ? 4.989 -6.345 -9.968 1.00 85.56 94 ASP A CA 1
ATOM 773 C C . ASP A 1 94 ? 4.067 -5.367 -9.222 1.00 85.56 94 ASP A C 1
ATOM 775 O O . ASP A 1 94 ? 4.096 -4.166 -9.497 1.00 85.56 94 ASP A O 1
ATOM 779 N N . ALA A 1 95 ? 3.289 -5.865 -8.258 1.00 89.38 95 ALA A N 1
ATOM 780 C CA . ALA A 1 95 ? 2.371 -5.072 -7.458 1.00 89.38 95 ALA A CA 1
ATOM 781 C C . ALA A 1 95 ? 2.828 -4.958 -6.000 1.00 89.38 95 ALA A C 1
ATOM 783 O O . ALA A 1 95 ? 3.263 -5.932 -5.374 1.00 89.38 95 ALA A O 1
ATOM 784 N N . VAL A 1 96 ? 2.653 -3.765 -5.433 1.00 91.50 96 VAL A N 1
ATOM 785 C CA . VAL A 1 96 ? 2.867 -3.484 -4.012 1.00 91.50 96 VAL A CA 1
ATOM 786 C C . VAL A 1 96 ? 1.670 -2.810 -3.375 1.00 91.50 96 VAL A C 1
ATOM 788 O O . VAL A 1 96 ? 0.890 -2.131 -4.040 1.00 91.50 96 VAL A O 1
ATOM 791 N N . SER A 1 97 ? 1.529 -2.970 -2.063 1.00 92.44 97 SER A N 1
ATOM 792 C CA . SER A 1 97 ? 0.522 -2.248 -1.297 1.00 92.44 97 SER A CA 1
ATOM 793 C C . SER A 1 97 ? 0.961 -1.956 0.121 1.00 92.44 97 SER A C 1
ATOM 795 O O . SER A 1 97 ? 1.699 -2.751 0.701 1.00 92.44 97 SER A O 1
ATOM 797 N N . PHE A 1 98 ? 0.413 -0.897 0.705 1.00 92.75 98 PHE A N 1
ATOM 798 C CA . PHE A 1 98 ? 0.520 -0.626 2.134 1.00 92.75 98 PHE A CA 1
ATOM 799 C C . PHE A 1 98 ? -0.847 -0.279 2.731 1.00 92.75 98 PHE A C 1
ATOM 801 O O . PHE A 1 98 ? -1.777 0.104 2.009 1.00 92.75 98 PHE A O 1
ATOM 808 N N . THR A 1 99 ? -0.955 -0.402 4.054 1.00 94.12 99 THR A N 1
ATOM 809 C CA . THR A 1 99 ? -2.192 -0.132 4.794 1.00 94.12 99 THR A CA 1
ATOM 810 C C . THR A 1 99 ? -2.083 1.116 5.674 1.00 94.12 99 THR A C 1
ATOM 812 O O . THR A 1 99 ? -1.104 1.314 6.397 1.00 94.12 99 THR A O 1
ATOM 815 N N . VAL A 1 100 ? -3.163 1.900 5.703 1.00 95.19 100 VAL A N 1
ATOM 816 C CA . VAL A 1 100 ? -3.414 2.965 6.688 1.00 95.19 100 VAL A CA 1
ATOM 817 C C . VAL A 1 100 ? -4.738 2.748 7.419 1.00 95.19 100 VAL A C 1
ATOM 819 O O . VAL A 1 100 ? -5.584 1.957 6.988 1.00 95.19 100 VAL A O 1
ATOM 822 N N . TYR A 1 101 ? -4.960 3.487 8.502 1.00 95.31 101 TYR A N 1
ATOM 823 C CA . TYR A 1 101 ? -6.297 3.650 9.066 1.00 95.31 101 TYR A CA 1
ATOM 824 C C . TYR A 1 101 ? -7.193 4.447 8.111 1.00 95.31 101 TYR A C 1
ATOM 826 O O . TYR A 1 101 ? -6.791 5.448 7.521 1.00 95.31 101 TYR A O 1
ATOM 834 N N . SER A 1 102 ? -8.431 3.997 7.923 1.00 94.94 102 SER A N 1
ATOM 835 C CA . SER A 1 102 ? -9.352 4.678 7.013 1.00 94.94 102 SER A CA 1
ATOM 836 C C . SER A 1 102 ? -9.634 6.108 7.487 1.00 94.94 102 SER A C 1
ATOM 838 O O . SER A 1 102 ? -9.883 6.345 8.668 1.00 94.94 102 SER A O 1
ATOM 840 N N . GLY A 1 103 ? -9.561 7.071 6.566 1.00 94.25 103 GLY A N 1
ATOM 841 C CA . GLY A 1 103 ? -9.777 8.492 6.853 1.00 94.25 103 GLY A CA 1
ATOM 842 C C . GLY A 1 103 ? -8.645 9.195 7.614 1.00 94.25 103 GLY A C 1
ATOM 843 O O . GLY A 1 10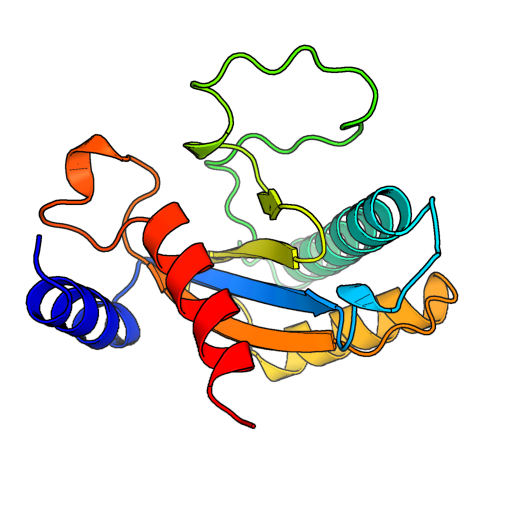3 ? -8.776 10.383 7.903 1.00 94.25 103 GLY A O 1
ATOM 844 N N . SER A 1 104 ? -7.530 8.520 7.925 1.00 96.31 104 SER A N 1
ATOM 845 C CA . SER A 1 104 ? -6.402 9.147 8.633 1.00 96.31 104 SER A CA 1
ATOM 846 C C . SER A 1 104 ? -5.530 10.030 7.733 1.00 96.31 104 SER A C 1
ATOM 848 O O . SER A 1 104 ? -4.814 10.900 8.224 1.00 96.31 104 SER A O 1
ATOM 850 N N . ILE A 1 105 ? -5.574 9.803 6.419 1.00 96.88 105 ILE A N 1
ATOM 851 C CA . ILE A 1 105 ? -4.828 10.538 5.396 1.00 96.88 105 ILE A CA 1
ATOM 852 C C . ILE A 1 105 ? -5.646 10.580 4.101 1.00 96.88 105 ILE A C 1
ATOM 854 O O . ILE A 1 105 ? -6.380 9.633 3.811 1.00 96.88 105 ILE A O 1
ATOM 858 N N . SER A 1 106 ? -5.561 11.685 3.354 1.00 96.81 106 SER A N 1
ATOM 859 C CA . SER A 1 106 ? -6.290 11.844 2.091 1.00 96.81 106 SER A CA 1
ATOM 860 C C . SER A 1 106 ? -5.570 11.156 0.929 1.00 96.81 106 SER A C 1
ATOM 862 O O . SER A 1 106 ? -4.348 10.981 0.959 1.00 96.81 106 SER A O 1
ATOM 864 N N . ASP A 1 107 ? -6.330 10.795 -0.105 1.00 96.19 107 ASP A N 1
ATOM 865 C CA . ASP A 1 107 ? -5.802 10.107 -1.289 1.00 96.19 107 ASP A CA 1
ATOM 866 C C . ASP A 1 107 ? -4.817 10.999 -2.046 1.00 96.19 107 ASP A C 1
ATOM 868 O O . ASP A 1 107 ? -3.754 10.544 -2.458 1.00 96.19 107 ASP A O 1
ATOM 872 N N . GLU A 1 108 ? -5.114 12.296 -2.125 1.00 97.31 108 GLU A N 1
ATOM 873 C CA . GLU A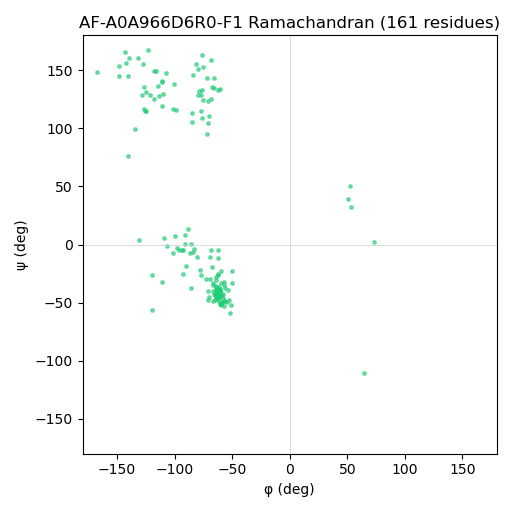 1 108 ? -4.280 13.288 -2.800 1.00 97.31 108 GLU A CA 1
ATOM 874 C C . GLU A 1 108 ? -2.910 13.424 -2.128 1.00 97.31 108 GLU A C 1
ATOM 876 O O . GLU A 1 108 ? -1.896 13.573 -2.810 1.00 97.31 108 GLU A O 1
ATOM 881 N N . LEU A 1 109 ? -2.859 13.355 -0.790 1.00 97.56 109 LEU A N 1
ATOM 882 C CA . LEU A 1 109 ? -1.590 13.413 -0.070 1.00 97.56 109 LEU A CA 1
ATOM 883 C C . LEU A 1 109 ? -0.777 12.132 -0.281 1.00 97.56 109 LEU A C 1
ATOM 885 O O . LEU A 1 109 ? 0.433 12.216 -0.474 1.00 97.56 109 LEU A O 1
ATOM 889 N N . ILE A 1 110 ? -1.414 10.958 -0.291 1.00 97.62 110 ILE A N 1
ATOM 890 C CA . ILE A 1 110 ? -0.717 9.702 -0.604 1.00 97.62 110 ILE A CA 1
ATOM 891 C C . ILE A 1 110 ? -0.151 9.726 -2.022 1.00 97.62 110 ILE A C 1
ATOM 893 O O . ILE A 1 110 ? 1.016 9.381 -2.211 1.00 97.62 110 ILE A O 1
ATOM 897 N N . ASP A 1 111 ? -0.936 10.176 -2.999 1.00 97.19 111 ASP A N 1
ATOM 898 C CA . ASP A 1 111 ? -0.479 10.295 -4.380 1.00 97.19 111 ASP A CA 1
ATOM 899 C C . ASP A 1 111 ? 0.707 11.251 -4.510 1.00 97.19 111 ASP A C 1
ATOM 901 O O . ASP A 1 111 ? 1.685 10.920 -5.184 1.00 97.19 111 ASP A O 1
ATOM 905 N N . LEU A 1 112 ? 0.658 12.397 -3.826 1.00 97.94 112 LEU A N 1
ATOM 906 C CA . LEU A 1 112 ? 1.759 13.356 -3.791 1.00 97.94 112 LEU A CA 1
ATOM 907 C C . LEU A 1 112 ? 3.034 12.736 -3.206 1.00 97.94 112 LEU A C 1
ATOM 909 O O . LEU A 1 112 ? 4.099 12.839 -3.816 1.00 97.94 112 LEU A O 1
ATOM 913 N N . LEU A 1 113 ? 2.937 12.092 -2.038 1.00 98.06 113 LEU A N 1
ATOM 914 C CA . LEU A 1 113 ? 4.086 11.468 -1.377 1.00 98.06 113 LEU A CA 1
ATOM 915 C C . LEU A 1 113 ? 4.674 10.337 -2.229 1.00 98.06 113 LEU A C 1
ATOM 917 O O . LEU A 1 113 ? 5.894 10.225 -2.337 1.00 98.06 113 LEU A O 1
ATOM 921 N N . PHE A 1 114 ? 3.822 9.534 -2.873 1.00 97.56 114 PHE A N 1
ATOM 922 C CA . PHE A 1 114 ? 4.255 8.467 -3.771 1.00 97.56 114 PHE A CA 1
ATOM 923 C C . PHE A 1 114 ? 5.031 9.015 -4.974 1.00 97.56 114 PHE A C 1
ATOM 925 O O . PHE A 1 114 ? 6.117 8.521 -5.278 1.00 97.56 114 PHE A O 1
ATOM 932 N N . GLU A 1 115 ? 4.514 10.050 -5.645 1.00 96.94 115 GLU A N 1
ATOM 933 C CA . GLU A 1 115 ? 5.212 10.662 -6.783 1.00 96.94 115 GLU A CA 1
ATOM 934 C C . GLU A 1 115 ? 6.547 11.290 -6.366 1.00 96.94 115 GLU A C 1
ATOM 936 O O . GLU A 1 115 ? 7.545 11.113 -7.063 1.00 96.94 115 GLU A O 1
ATOM 941 N N . GLN A 1 116 ? 6.601 11.952 -5.206 1.00 97.75 116 GLN A N 1
ATOM 942 C CA . GLN A 1 116 ? 7.854 12.475 -4.653 1.00 97.75 116 GLN A CA 1
ATOM 943 C C . GLN A 1 116 ? 8.875 11.360 -4.411 1.00 97.75 116 GLN A C 1
ATOM 945 O O . GLN A 1 116 ? 10.006 11.461 -4.879 1.00 97.75 116 GLN A O 1
ATOM 950 N N . THR A 1 117 ? 8.472 10.271 -3.750 1.00 97.31 117 THR A N 1
ATOM 951 C CA . THR A 1 117 ? 9.338 9.104 -3.529 1.00 97.31 117 THR A CA 1
ATOM 952 C C . THR A 1 117 ? 9.836 8.513 -4.847 1.00 97.31 117 THR A C 1
ATOM 954 O O . THR A 1 117 ? 11.013 8.177 -4.967 1.00 97.31 117 THR A O 1
ATOM 957 N N . LYS A 1 118 ? 8.969 8.402 -5.859 1.00 96.38 118 LYS A N 1
ATOM 958 C CA . LYS A 1 118 ? 9.345 7.877 -7.176 1.00 96.38 118 LYS A CA 1
ATOM 959 C C . LYS A 1 118 ? 10.427 8.737 -7.843 1.00 96.38 118 LYS A C 1
ATOM 961 O O . LYS A 1 118 ? 11.394 8.190 -8.374 1.00 96.38 118 LYS A O 1
ATOM 966 N N . ILE A 1 119 ? 10.278 10.063 -7.785 1.00 96.81 119 ILE A N 1
ATOM 967 C CA . ILE A 1 119 ? 11.249 11.029 -8.322 1.00 96.81 119 ILE A CA 1
ATOM 968 C C . ILE A 1 119 ? 12.577 10.947 -7.558 1.00 96.81 119 ILE A C 1
ATOM 970 O O . ILE A 1 119 ? 13.631 10.838 -8.177 1.00 96.81 119 ILE A O 1
ATOM 974 N N . GLU A 1 120 ? 12.537 10.950 -6.224 1.00 97.31 120 GLU A N 1
ATOM 975 C CA . GLU A 1 120 ? 13.731 10.899 -5.365 1.00 97.31 120 GLU A CA 1
ATOM 976 C C . GLU A 1 120 ? 14.556 9.622 -5.568 1.00 97.31 120 GLU A C 1
ATOM 978 O O . GLU A 1 120 ? 15.785 9.661 -5.544 1.00 97.31 120 GLU A O 1
ATOM 983 N N . LEU A 1 121 ? 13.885 8.492 -5.800 1.00 95.31 121 LEU A N 1
ATOM 984 C CA . LEU A 1 121 ? 14.526 7.201 -6.054 1.00 95.31 121 LEU A CA 1
ATOM 985 C C . LEU A 1 121 ? 14.900 6.980 -7.528 1.00 95.31 121 LEU A C 1
ATOM 987 O O . LEU A 1 121 ? 15.436 5.922 -7.859 1.00 95.31 121 LEU A O 1
ATOM 991 N N . ASN A 1 122 ? 14.624 7.951 -8.405 1.00 95.38 122 ASN A N 1
ATOM 992 C CA . ASN A 1 122 ? 14.842 7.865 -9.848 1.00 95.38 122 ASN A CA 1
ATOM 993 C C . ASN A 1 122 ? 14.197 6.612 -10.477 1.00 95.38 122 ASN A C 1
ATOM 995 O O . ASN A 1 122 ? 14.845 5.827 -11.175 1.00 95.38 122 ASN A O 1
ATOM 999 N N . ILE A 1 123 ? 12.915 6.384 -10.174 1.00 92.69 123 ILE A N 1
ATOM 1000 C CA . ILE A 1 123 ? 12.152 5.245 -10.691 1.00 92.69 123 ILE A CA 1
ATOM 1001 C C . ILE A 1 123 ? 11.252 5.705 -11.837 1.00 92.69 123 ILE A C 1
ATOM 1003 O O . ILE A 1 123 ? 10.327 6.488 -11.660 1.00 92.69 123 ILE A O 1
ATOM 1007 N N . GLU A 1 124 ? 11.500 5.176 -13.030 1.00 91.31 124 GLU A N 1
ATOM 1008 C CA . GLU A 1 124 ? 10.828 5.622 -14.259 1.00 91.31 124 GLU A CA 1
ATOM 1009 C C . GLU A 1 124 ? 9.543 4.844 -14.580 1.00 91.31 124 GLU A C 1
ATOM 1011 O O . GLU A 1 124 ? 8.883 5.105 -15.586 1.00 91.31 124 GLU A O 1
ATOM 1016 N N . TYR A 1 125 ? 9.158 3.880 -13.741 1.00 91.12 125 TYR A N 1
ATOM 1017 C CA . TYR A 1 125 ? 7.967 3.077 -13.996 1.00 91.12 125 TYR A CA 1
ATOM 1018 C C . TYR A 1 125 ? 6.690 3.914 -13.931 1.00 91.12 125 TYR A C 1
ATOM 1020 O O . TYR A 1 125 ? 6.511 4.789 -13.076 1.00 91.12 125 TYR A O 1
ATOM 1028 N N . SER A 1 126 ? 5.758 3.571 -14.811 1.00 92.69 126 SER A N 1
ATOM 1029 C CA . SER A 1 126 ? 4.365 3.968 -14.662 1.00 92.69 126 SER A CA 1
ATOM 1030 C C . SER A 1 126 ? 3.651 2.982 -13.745 1.00 92.69 126 SER A C 1
ATOM 1032 O O . SER A 1 126 ? 3.946 1.787 -13.755 1.00 92.69 126 SER A O 1
ATOM 1034 N N . PHE A 1 127 ? 2.698 3.487 -12.967 1.00 93.62 127 PHE A N 1
ATOM 1035 C CA . PHE A 1 127 ? 1.941 2.695 -12.007 1.00 93.62 127 PHE A CA 1
ATOM 1036 C C . PHE A 1 127 ? 0.450 2.873 -12.232 1.00 93.62 127 PHE A C 1
ATOM 1038 O O . PHE A 1 127 ? -0.048 3.992 -12.365 1.00 93.62 127 PHE A O 1
ATOM 1045 N N . HIS A 1 128 ? -0.273 1.766 -12.204 1.00 93.81 128 HIS A N 1
ATOM 1046 C CA . HIS A 1 128 ? -1.684 1.788 -11.908 1.00 93.81 128 HIS A CA 1
ATOM 1047 C C . HIS A 1 128 ? -1.867 1.965 -10.394 1.00 93.81 128 HIS A C 1
ATOM 1049 O O . HIS A 1 128 ? -1.262 1.239 -9.609 1.00 93.81 128 HIS A O 1
ATOM 1055 N N . LYS A 1 129 ? -2.687 2.944 -9.992 1.00 94.31 129 LYS A N 1
ATOM 1056 C CA . LYS A 1 129 ? -2.959 3.271 -8.584 1.00 94.31 129 LYS A CA 1
ATOM 1057 C C . LYS A 1 129 ? -4.427 3.077 -8.254 1.00 94.31 129 LYS A C 1
ATOM 1059 O O . LYS A 1 129 ? -5.283 3.616 -8.956 1.00 94.31 129 LYS A O 1
ATOM 1064 N N . GLU A 1 130 ? -4.724 2.289 -7.235 1.00 95.06 130 GLU A N 1
ATOM 1065 C CA . GLU A 1 130 ? -6.077 2.127 -6.701 1.00 95.06 130 GLU A CA 1
ATOM 1066 C C . GLU A 1 130 ? -6.009 2.078 -5.181 1.00 95.06 130 GLU A C 1
ATOM 1068 O O . GLU A 1 130 ? -4.965 1.823 -4.577 1.00 95.06 130 GLU A O 1
ATOM 1073 N N . SER A 1 131 ? -7.149 2.334 -4.555 1.00 95.44 131 SER A N 1
ATOM 1074 C CA . SER A 1 131 ? -7.292 2.218 -3.117 1.00 95.44 131 SER A CA 1
ATOM 1075 C C . SER A 1 131 ? -8.658 1.654 -2.761 1.00 95.44 131 SER A C 1
ATOM 1077 O O . SER A 1 131 ? -9.614 1.720 -3.540 1.00 95.44 131 SER A O 1
ATOM 1079 N N . GLY A 1 132 ? -8.745 1.050 -1.582 1.00 95.31 132 GLY A N 1
ATOM 1080 C CA . GLY A 1 132 ? -9.989 0.474 -1.102 1.00 95.31 132 GLY A CA 1
ATOM 1081 C C . GLY A 1 132 ? -9.935 0.116 0.369 1.00 95.31 132 GLY A C 1
ATOM 1082 O O . GLY A 1 132 ? -8.885 -0.243 0.909 1.00 95.31 132 GLY A O 1
ATOM 1083 N N . CYS A 1 133 ? -11.085 0.220 1.023 1.00 96.44 133 CYS A N 1
ATOM 1084 C CA . CYS A 1 133 ? -11.213 -0.135 2.426 1.00 96.44 133 CYS A CA 1
ATOM 1085 C C . CYS A 1 133 ? -11.332 -1.652 2.618 1.00 96.44 133 CYS A C 1
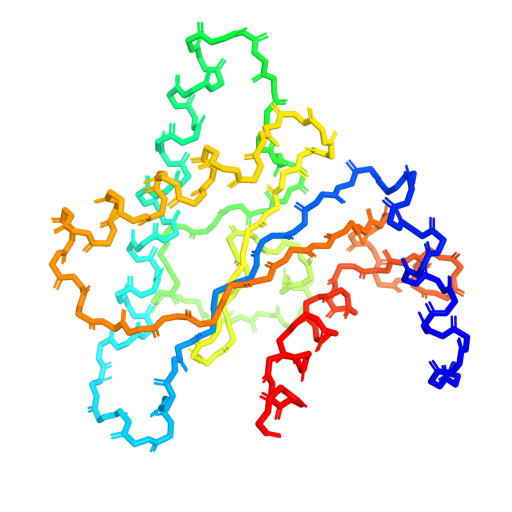ATOM 1087 O O . CYS A 1 133 ? -11.855 -2.353 1.745 1.00 96.44 133 CYS A O 1
ATOM 1089 N N . TYR A 1 134 ? -10.868 -2.137 3.771 1.00 94.44 134 TYR A N 1
ATOM 1090 C CA . TYR A 1 134 ? -11.053 -3.507 4.252 1.00 94.44 134 TYR A CA 1
ATOM 1091 C C . TYR A 1 134 ? -11.263 -3.551 5.779 1.00 94.44 134 TYR A C 1
ATOM 1093 O O . TYR A 1 134 ? -11.068 -2.555 6.482 1.00 94.44 134 TYR A O 1
ATOM 1101 N N . GLU A 1 135 ? -11.725 -4.691 6.299 1.00 92.62 135 GLU A N 1
ATOM 1102 C CA . GLU A 1 135 ? -12.196 -4.833 7.687 1.00 92.62 135 GLU A CA 1
ATOM 1103 C C . GLU A 1 135 ? -11.293 -5.694 8.568 1.00 92.62 135 GLU A C 1
ATOM 1105 O O . GLU A 1 135 ? -11.216 -5.445 9.770 1.00 92.62 135 GLU A O 1
ATOM 1110 N N . THR A 1 136 ? -10.636 -6.713 8.008 1.00 89.56 136 THR A N 1
ATOM 1111 C CA . THR A 1 136 ? -9.855 -7.670 8.804 1.00 89.56 136 THR A CA 1
ATOM 1112 C C . THR A 1 136 ? -8.549 -8.092 8.141 1.00 89.56 136 THR A C 1
ATOM 1114 O O . THR A 1 136 ? -8.462 -8.243 6.919 1.00 89.56 136 THR A O 1
ATOM 1117 N N . ASN A 1 137 ? -7.535 -8.307 8.979 1.00 86.88 137 ASN A N 1
ATOM 1118 C CA . ASN A 1 137 ? -6.257 -8.917 8.617 1.00 86.88 137 ASN A CA 1
ATOM 1119 C C . ASN A 1 137 ? -6.252 -10.439 8.856 1.00 86.88 137 ASN A C 1
ATOM 1121 O O . ASN A 1 137 ? -5.269 -11.092 8.530 1.00 86.88 137 ASN A O 1
ATOM 1125 N N . GLU A 1 138 ? -7.319 -11.006 9.426 1.00 85.88 138 GLU A N 1
ATOM 1126 C CA . GLU A 1 138 ? -7.398 -12.424 9.781 1.00 85.88 138 GLU A CA 1
ATOM 1127 C C . GLU A 1 138 ? -8.162 -13.197 8.698 1.00 85.88 138 GLU A C 1
ATOM 1129 O O . GLU A 1 138 ? -9.362 -12.987 8.500 1.00 85.88 138 GLU A O 1
ATOM 1134 N N . TRP A 1 139 ? -7.485 -14.121 8.004 1.00 83.75 139 TRP A N 1
ATOM 1135 C CA . TRP A 1 139 ? -8.089 -14.932 6.936 1.00 83.75 139 TRP A CA 1
ATOM 1136 C C . TRP A 1 139 ? -9.357 -15.664 7.387 1.00 83.75 139 TRP A C 1
ATOM 1138 O O . TRP A 1 139 ? -10.348 -15.728 6.656 1.00 83.75 139 TRP A O 1
ATOM 1148 N N . VAL A 1 140 ? -9.351 -16.177 8.621 1.00 86.81 140 VAL A N 1
ATOM 1149 C CA . VAL A 1 140 ? -10.471 -16.930 9.205 1.00 86.81 140 VAL A CA 1
ATOM 1150 C C . VAL A 1 140 ? -11.754 -16.104 9.333 1.00 86.81 140 VAL A C 1
ATOM 1152 O O . VAL A 1 140 ? -12.847 -16.664 9.301 1.00 86.81 140 VAL A O 1
ATOM 1155 N N . GLU A 1 141 ? -11.646 -14.776 9.423 1.00 86.88 141 GLU A N 1
ATOM 1156 C CA . GLU A 1 141 ? -12.793 -13.862 9.457 1.00 86.88 141 GLU A CA 1
ATOM 1157 C C . GLU A 1 141 ? -13.277 -13.468 8.052 1.00 86.88 141 GLU A C 1
ATOM 1159 O O . GLU A 1 141 ? -14.329 -12.844 7.907 1.00 86.88 141 GLU A O 1
ATOM 1164 N N . GLY A 1 142 ? -12.546 -13.856 7.003 1.00 81.50 142 GLY A N 1
ATOM 1165 C CA . GLY A 1 142 ? -12.795 -13.455 5.621 1.00 81.50 142 GLY A CA 1
ATOM 1166 C C . GLY A 1 142 ? -14.140 -13.908 5.052 1.00 81.50 142 GLY A C 1
ATOM 1167 O O . GLY A 1 142 ? -14.521 -13.435 3.990 1.00 81.50 142 GLY A O 1
ATOM 1168 N N . GLN A 1 143 ? -14.868 -14.810 5.721 1.00 83.44 143 GLN A N 1
ATOM 1169 C CA . GLN A 1 143 ? -16.223 -15.211 5.319 1.00 83.44 143 GLN A CA 1
ATOM 1170 C C . GLN A 1 143 ? -17.297 -14.183 5.687 1.00 83.44 143 GLN A C 1
ATOM 1172 O O . GLN A 1 143 ? -18.348 -14.150 5.051 1.00 83.44 143 GLN A O 1
ATOM 1177 N N . THR A 1 144 ? -17.055 -13.372 6.718 1.00 87.00 144 THR A N 1
ATOM 1178 C CA . THR A 1 144 ? -18.033 -12.416 7.258 1.00 87.00 144 THR A CA 1
ATOM 1179 C C . THR A 1 144 ? -17.556 -10.974 7.173 1.00 87.00 144 THR A C 1
ATOM 1181 O O . THR A 1 144 ? -18.386 -10.073 7.084 1.00 87.00 144 THR A O 1
ATOM 1184 N N . LYS A 1 145 ? -16.239 -10.758 7.169 1.00 90.19 145 LYS A N 1
ATOM 1185 C CA . LYS A 1 145 ? -15.589 -9.454 7.042 1.00 90.19 145 LYS A CA 1
ATOM 1186 C C . LYS A 1 145 ? -14.773 -9.389 5.758 1.00 90.19 145 LYS A C 1
ATOM 1188 O O . LYS A 1 145 ? -14.200 -10.387 5.321 1.00 90.19 145 LYS A O 1
ATOM 1193 N N . TYR A 1 146 ? -14.657 -8.202 5.172 1.00 91.88 146 TYR A N 1
ATOM 1194 C CA . TYR A 1 146 ? -13.823 -8.007 3.992 1.00 91.88 146 TYR A CA 1
ATOM 1195 C C . TYR A 1 146 ? -12.332 -8.093 4.356 1.00 91.88 146 TYR A C 1
ATOM 1197 O O . TYR A 1 146 ? -11.763 -7.188 4.973 1.00 91.88 146 TYR A O 1
ATOM 1205 N N . PHE A 1 147 ? -11.709 -9.220 4.013 1.00 91.06 147 PHE A N 1
ATOM 1206 C CA . PHE A 1 147 ? -10.318 -9.526 4.346 1.00 91.06 147 PHE A CA 1
ATOM 1207 C C . PHE A 1 147 ? -9.306 -8.755 3.476 1.00 91.06 147 PHE A C 1
ATOM 1209 O O . PHE A 1 147 ? -9.566 -8.385 2.331 1.00 91.06 147 PHE A O 1
ATOM 1216 N N . ARG A 1 148 ? -8.112 -8.524 4.025 1.00 90.75 148 ARG A N 1
ATOM 1217 C CA . ARG A 1 148 ? -7.015 -7.780 3.395 1.00 90.75 148 ARG A CA 1
ATOM 1218 C C . ARG A 1 148 ? -6.518 -8.373 2.073 1.00 90.75 148 ARG A C 1
ATOM 1220 O O . ARG A 1 148 ? -6.420 -7.647 1.089 1.00 90.75 148 ARG A O 1
ATOM 1227 N N . GLY A 1 149 ? -6.183 -9.666 2.028 1.00 88.38 149 GLY A N 1
ATOM 1228 C CA . GLY A 1 149 ? -5.610 -10.289 0.816 1.00 88.38 149 GLY A CA 1
ATOM 1229 C C . GLY A 1 149 ? -6.611 -10.340 -0.341 1.00 88.38 149 GLY A C 1
ATOM 1230 O O . GLY A 1 149 ? -6.286 -10.111 -1.502 1.00 88.38 149 GLY A O 1
ATOM 1231 N N . TYR A 1 150 ? -7.866 -10.529 0.031 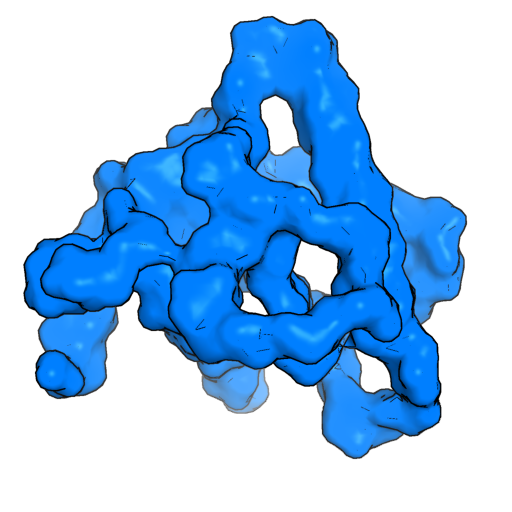1.00 89.31 150 TYR A N 1
ATOM 1232 C CA . TYR A 1 150 ? -9.046 -10.282 -0.770 1.00 89.31 150 TYR A CA 1
ATOM 1233 C C . TYR A 1 150 ? -9.027 -8.852 -1.360 1.00 89.31 150 TYR A C 1
ATOM 1235 O O . TYR A 1 150 ? -9.022 -8.686 -2.588 1.00 89.31 150 TYR A O 1
ATOM 1243 N N . CYS A 1 151 ? -8.974 -7.812 -0.523 1.00 91.75 151 CYS A N 1
ATOM 1244 C CA . CYS A 1 151 ? -8.915 -6.422 -0.986 1.00 91.75 151 CYS A CA 1
ATOM 1245 C C . CYS A 1 151 ? -7.777 -6.189 -1.995 1.00 91.75 151 CYS A C 1
ATOM 1247 O O . CYS A 1 151 ? -8.021 -5.669 -3.085 1.00 91.75 151 CYS A O 1
ATOM 1249 N N . PHE A 1 152 ? -6.571 -6.673 -1.686 1.00 91.50 152 PHE A N 1
ATOM 1250 C CA . PHE A 1 152 ? -5.404 -6.583 -2.565 1.00 91.50 152 PHE A CA 1
ATOM 1251 C C . PHE A 1 152 ? -5.658 -7.196 -3.950 1.00 91.50 152 PHE A C 1
ATOM 1253 O O . PHE A 1 152 ? -5.417 -6.559 -4.979 1.00 91.50 152 PHE A O 1
ATOM 1260 N N . GLN A 1 153 ? -6.201 -8.416 -3.996 1.00 89.25 153 GLN A N 1
ATOM 1261 C CA . GLN A 1 153 ? -6.513 -9.097 -5.253 1.00 89.25 153 GLN A CA 1
ATOM 1262 C C . GLN A 1 153 ? -7.577 -8.346 -6.065 1.00 89.25 153 GLN A C 1
ATOM 1264 O O . GLN A 1 153 ? -7.513 -8.296 -7.295 1.00 89.25 153 GLN A O 1
ATOM 1269 N N . TYR A 1 154 ? -8.577 -7.768 -5.401 1.00 91.06 154 TYR A N 1
ATOM 1270 C CA . TYR A 1 154 ? -9.620 -7.008 -6.082 1.00 91.06 154 TYR A CA 1
ATOM 1271 C C . TYR A 1 154 ? -9.071 -5.724 -6.715 1.00 91.06 154 TYR A C 1
ATOM 1273 O O . TYR A 1 154 ? -9.327 -5.469 -7.894 1.00 91.06 154 TYR A O 1
ATOM 1281 N N . LEU A 1 155 ? -8.294 -4.942 -5.959 1.00 91.75 155 LEU A N 1
ATOM 1282 C CA . LEU A 1 155 ? -7.731 -3.669 -6.417 1.00 91.75 155 LEU A CA 1
ATOM 1283 C C . LEU A 1 155 ? -6.747 -3.868 -7.579 1.00 91.75 155 LEU A C 1
ATOM 1285 O O . LEU A 1 155 ? -6.885 -3.219 -8.614 1.00 91.75 155 LEU A O 1
ATOM 1289 N N . THR A 1 156 ? -5.849 -4.852 -7.477 1.00 88.50 156 THR A N 1
ATOM 1290 C CA . THR A 1 156 ? -4.896 -5.185 -8.555 1.00 88.50 156 THR A CA 1
ATOM 1291 C C . THR A 1 156 ? -5.594 -5.683 -9.828 1.00 88.50 156 THR A C 1
ATOM 1293 O O . THR A 1 156 ? -5.219 -5.321 -10.943 1.00 88.50 156 THR A O 1
ATOM 1296 N N . ASN A 1 157 ? -6.684 -6.449 -9.707 1.00 86.75 157 ASN A N 1
ATOM 1297 C CA . ASN A 1 157 ? -7.463 -6.890 -10.870 1.00 86.75 157 ASN A CA 1
ATOM 1298 C C . ASN A 1 157 ? -8.300 -5.777 -11.513 1.00 86.75 157 ASN A C 1
ATOM 1300 O O . ASN A 1 157 ? -8.551 -5.820 -12.721 1.00 86.75 157 ASN A O 1
ATOM 1304 N N . LYS A 1 158 ? -8.751 -4.788 -10.734 1.00 82.94 158 LYS A N 1
ATOM 1305 C CA . LYS A 1 158 ? -9.542 -3.658 -11.240 1.00 82.94 158 LYS A CA 1
ATOM 1306 C C . LYS A 1 158 ? -8.774 -2.870 -12.306 1.00 82.94 158 LYS A C 1
ATOM 1308 O O . LYS A 1 158 ? -9.375 -2.423 -13.280 1.00 82.94 158 LYS A O 1
ATOM 1313 N N . HIS A 1 159 ? -7.452 -2.789 -12.177 1.00 70.00 159 HIS A N 1
ATOM 1314 C CA . HIS A 1 159 ? -6.563 -2.176 -13.163 1.00 70.00 159 HIS A CA 1
ATOM 1315 C C . HIS A 1 159 ? -6.571 -2.886 -14.514 1.00 70.00 159 HIS A C 1
ATOM 1317 O O . HIS A 1 159 ? -6.715 -2.246 -15.554 1.00 70.00 159 HIS A O 1
ATOM 1323 N N . LYS A 1 160 ? -6.509 -4.220 -14.500 1.00 67.38 160 LYS A N 1
ATOM 1324 C CA . LYS A 1 160 ? -6.447 -5.050 -15.714 1.00 67.38 160 LYS A CA 1
ATOM 1325 C C . LYS A 1 160 ? -7.737 -5.000 -16.540 1.00 67.38 160 LYS A C 1
ATOM 1327 O O . LYS A 1 160 ? -7.709 -5.310 -17.725 1.00 67.38 160 LYS A O 1
ATOM 1332 N N . LYS A 1 161 ? -8.857 -4.589 -15.930 1.00 61.12 161 LYS A N 1
ATOM 1333 C CA . LYS A 1 161 ? -10.176 -4.455 -16.574 1.00 61.12 161 LYS A CA 1
ATOM 1334 C C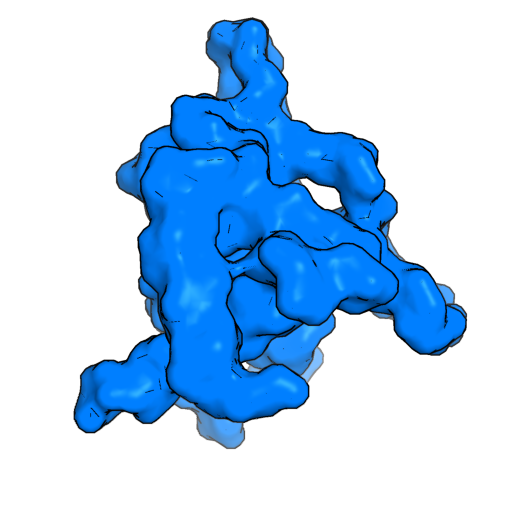 . LYS A 1 161 ? -10.481 -3.057 -17.130 1.00 61.12 161 LYS A C 1
ATOM 1336 O O . LYS A 1 161 ? -11.526 -2.895 -17.744 1.00 61.12 161 LYS A O 1
ATOM 1341 N N . LYS A 1 162 ? -9.615 -2.057 -16.918 1.00 55.31 162 LYS A N 1
ATOM 1342 C CA . LYS A 1 162 ? -9.777 -0.689 -17.459 1.00 55.31 162 LYS A CA 1
ATOM 1343 C C . LYS A 1 162 ? -9.166 -0.504 -18.867 1.00 55.31 162 LYS A C 1
ATOM 1345 O O . LYS A 1 162 ? -8.990 0.637 -19.284 1.00 55.31 162 LYS A O 1
ATOM 1350 N N . LYS A 1 163 ? -8.817 -1.594 -19.563 1.00 39.91 163 LYS A N 1
ATOM 1351 C CA . LYS A 1 163 ? -8.347 -1.574 -20.961 1.00 39.91 163 LYS A CA 1
ATOM 1352 C C . LYS A 1 163 ? -9.508 -1.494 -21.944 1.00 39.91 163 LYS A C 1
ATOM 1354 O O . LYS A 1 163 ? -10.525 -2.174 -21.689 1.00 39.91 163 LYS A O 1
#

pLDDT: mean 84.66, std 14.47, range [39.91, 98.06]